Protein AF-A0A7X6D2L4-F1 (afdb_monomer_lite)

Radius of gyration: 22.49 Å; chains: 1; bounding box: 65×28×64 Å

Foldseek 3Di:
DDDDDDDDDDDDDDPDDPDDDCVRVVHDPVVVDDPDDPPDPVCVVPVVCVVVVVVQVVVVQVPDDVSDDPDDDPVRVVVVSVVSVVVVVVVVVVVVVVVPPPPPDDD

pLDDT: mean 77.94, std 18.84, range [33.44, 96.06]

Structure (mmCIF, N/CA/C/O backbone):
data_AF-A0A7X6D2L4-F1
#
_entry.id   AF-A0A7X6D2L4-F1
#
loop_
_atom_site.group_PDB
_atom_site.id
_atom_site.type_symbol
_atom_site.label_atom_id
_atom_site.label_alt_id
_atom_site.label_comp_id
_atom_site.label_asym_id
_atom_site.label_entity_id
_atom_site.label_seq_id
_atom_site.pdbx_PDB_ins_code
_atom_site.Cartn_x
_atom_site.Cartn_y
_atom_site.Cartn_z
_atom_site.occupancy
_atom_site.B_iso_or_equiv
_atom_site.auth_seq_id
_atom_site.auth_comp_id
_atom_site.auth_asym_id
_atom_site.auth_atom_id
_atom_site.pdbx_PDB_model_num
ATOM 1 N N . MET A 1 1 ? 37.804 3.549 -27.374 1.00 38.53 1 MET A N 1
ATOM 2 C CA . MET A 1 1 ? 37.262 2.206 -27.077 1.00 38.53 1 MET A CA 1
ATOM 3 C C . MET A 1 1 ? 35.823 2.391 -26.641 1.00 38.53 1 MET A C 1
ATOM 5 O O . MET A 1 1 ? 35.599 2.847 -25.531 1.00 38.53 1 MET A O 1
ATOM 9 N N . SER A 1 2 ? 34.880 2.151 -27.550 1.00 33.44 2 SER A N 1
ATOM 10 C CA . SER A 1 2 ? 33.441 2.235 -27.282 1.00 33.44 2 SER A CA 1
ATOM 11 C C . SER A 1 2 ? 32.957 0.864 -26.824 1.00 33.44 2 SER A C 1
ATOM 13 O O . SER A 1 2 ? 33.184 -0.125 -27.515 1.00 33.44 2 SE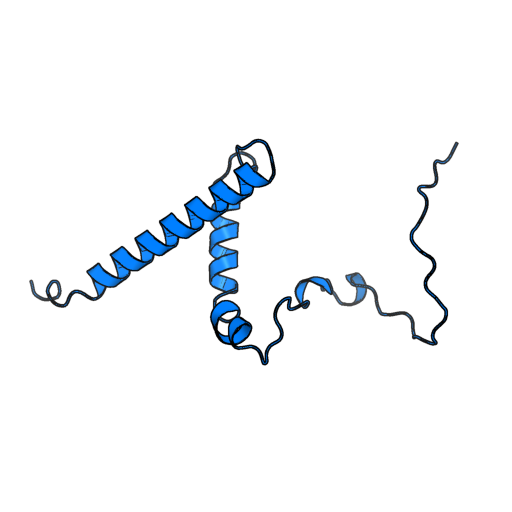R A O 1
ATOM 15 N N . THR A 1 3 ? 32.351 0.792 -25.644 1.00 43.88 3 THR A N 1
ATOM 16 C CA . THR A 1 3 ? 31.751 -0.432 -25.106 1.00 43.88 3 THR A CA 1
ATOM 17 C C . THR A 1 3 ? 30.289 -0.485 -25.534 1.00 43.88 3 THR A C 1
ATOM 19 O O . THR A 1 3 ? 29.444 0.180 -24.936 1.00 43.88 3 THR A O 1
ATOM 22 N N . GLU A 1 4 ? 29.994 -1.241 -26.589 1.00 36.09 4 GLU A N 1
ATOM 23 C CA . GLU A 1 4 ? 28.620 -1.584 -26.956 1.00 36.09 4 GLU A CA 1
ATOM 24 C C . GLU A 1 4 ? 28.075 -2.632 -25.975 1.00 36.09 4 GLU A C 1
ATOM 26 O O . GLU A 1 4 ? 28.629 -3.722 -25.826 1.00 36.09 4 GLU A O 1
ATOM 31 N N . SER A 1 5 ? 26.984 -2.290 -25.291 1.00 38.53 5 SER A N 1
ATOM 32 C CA . SER A 1 5 ? 26.170 -3.243 -24.532 1.00 38.53 5 SER A CA 1
ATOM 33 C C . SER A 1 5 ? 25.396 -4.142 -25.510 1.00 38.53 5 SER A C 1
ATOM 35 O O . SER A 1 5 ? 24.805 -3.617 -26.457 1.00 38.53 5 SER A O 1
ATOM 37 N N . PRO A 1 6 ? 25.340 -5.474 -25.315 1.00 43.03 6 PRO A N 1
ATOM 38 C CA . PRO A 1 6 ? 24.705 -6.362 -26.279 1.00 43.03 6 PRO A CA 1
ATOM 39 C C . PRO A 1 6 ? 23.179 -6.240 -26.188 1.00 43.03 6 PRO A C 1
ATOM 41 O O . PRO A 1 6 ? 22.555 -6.590 -25.185 1.00 43.03 6 PRO A O 1
ATOM 44 N N . SER A 1 7 ? 22.591 -5.715 -27.261 1.00 41.47 7 SER A N 1
ATOM 45 C CA . SER A 1 7 ? 21.152 -5.548 -27.440 1.00 41.47 7 SER A CA 1
ATOM 46 C C . SER A 1 7 ? 20.443 -6.890 -27.665 1.00 41.47 7 SER A C 1
ATOM 48 O O . SER A 1 7 ? 20.797 -7.669 -28.548 1.00 41.47 7 SER A O 1
ATOM 50 N N . GLY A 1 8 ? 19.445 -7.115 -26.807 1.00 40.72 8 GLY A N 1
ATOM 51 C 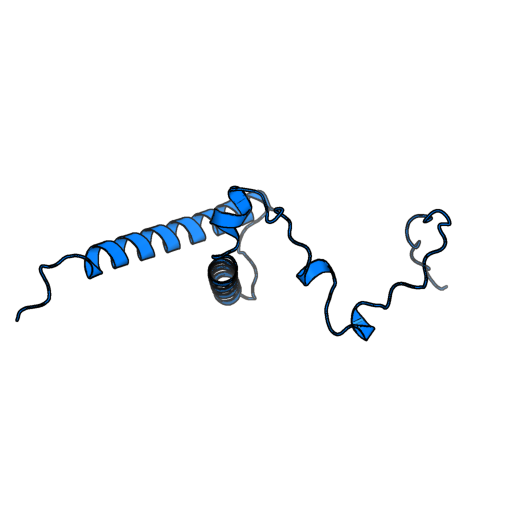CA . GLY A 1 8 ? 18.208 -7.891 -26.942 1.00 40.72 8 GLY A CA 1
ATOM 52 C C . GLY A 1 8 ? 17.970 -8.834 -28.132 1.00 40.72 8 GLY A C 1
ATOM 53 O O . GLY A 1 8 ? 18.028 -8.455 -29.294 1.00 40.72 8 GLY A O 1
ATOM 54 N N . ARG A 1 9 ? 17.548 -10.056 -27.764 1.00 41.22 9 ARG A N 1
ATOM 55 C CA . ARG A 1 9 ? 16.724 -11.051 -28.490 1.00 41.22 9 ARG A CA 1
ATOM 56 C C . ARG A 1 9 ? 16.280 -10.696 -29.922 1.00 41.22 9 ARG A C 1
ATOM 58 O O . ARG A 1 9 ? 15.471 -9.797 -30.131 1.00 41.22 9 ARG A O 1
ATOM 65 N N . GLN A 1 10 ? 16.662 -11.560 -30.867 1.00 46.50 10 GLN A N 1
ATOM 66 C CA . GLN A 1 10 ? 16.076 -11.649 -32.210 1.00 46.50 10 GLN A CA 1
ATOM 67 C C . GLN A 1 10 ? 14.555 -11.861 -32.143 1.00 46.50 10 GLN A C 1
ATOM 69 O O . GLN A 1 10 ? 14.084 -12.884 -31.643 1.00 46.50 10 GLN A O 1
ATOM 74 N N . ALA A 1 11 ? 13.794 -10.915 -32.693 1.00 43.72 11 ALA A N 1
ATOM 75 C CA . ALA A 1 11 ? 12.375 -11.076 -32.979 1.00 43.72 11 ALA A CA 1
ATOM 76 C C . ALA A 1 11 ? 12.199 -11.613 -34.409 1.00 43.72 11 ALA A C 1
ATOM 78 O O . ALA A 1 11 ? 12.722 -11.048 -35.372 1.00 43.72 11 ALA A O 1
ATOM 79 N N . GLY A 1 12 ? 11.477 -12.727 -34.541 1.00 40.16 12 GLY A N 1
ATOM 80 C CA . GLY A 1 12 ? 11.119 -13.319 -35.826 1.00 40.16 12 GLY A CA 1
ATOM 81 C C . GLY A 1 12 ? 10.273 -12.371 -36.680 1.00 40.16 12 GLY A C 1
ATOM 82 O O . GLY A 1 12 ? 9.419 -11.644 -36.175 1.00 40.16 12 GLY A O 1
ATOM 83 N N . LYS A 1 13 ? 10.516 -12.391 -37.995 1.00 46.31 13 LYS A N 1
ATOM 84 C CA . LYS A 1 13 ? 9.757 -11.638 -38.999 1.00 46.31 13 LYS A CA 1
ATOM 85 C C . LYS A 1 13 ? 8.286 -12.069 -39.002 1.00 46.31 13 LYS A C 1
ATOM 87 O O . LYS A 1 13 ? 7.955 -13.129 -39.523 1.00 46.31 13 LYS A O 1
ATOM 92 N N . ALA A 1 14 ? 7.411 -11.194 -38.526 1.00 50.06 14 ALA A N 1
ATOM 93 C CA . ALA A 1 14 ? 6.022 -11.117 -38.959 1.00 50.06 14 ALA A CA 1
ATOM 94 C C . ALA A 1 14 ? 5.745 -9.661 -39.352 1.00 50.06 14 ALA A C 1
ATOM 96 O O . ALA A 1 14 ? 6.256 -8.737 -38.725 1.00 50.06 14 ALA A O 1
ATOM 97 N N . SER A 1 15 ? 5.001 -9.467 -40.435 1.00 51.50 15 SER A N 1
ATOM 98 C CA . SER A 1 15 ? 4.700 -8.198 -41.107 1.00 51.50 15 SER A CA 1
ATOM 99 C C . SER A 1 15 ? 3.905 -7.202 -40.243 1.00 51.50 15 SER A C 1
ATOM 101 O O . SER A 1 15 ? 2.742 -6.915 -40.526 1.00 51.50 15 SER A O 1
ATOM 103 N N . ALA A 1 16 ? 4.506 -6.674 -39.183 1.00 55.59 16 ALA A N 1
ATOM 104 C CA . ALA A 1 16 ? 3.913 -5.648 -38.340 1.00 55.59 16 ALA A CA 1
ATOM 105 C C . ALA A 1 16 ? 4.460 -4.276 -38.744 1.00 55.59 16 ALA A C 1
ATOM 107 O O . ALA A 1 16 ? 5.672 -4.086 -38.856 1.00 55.59 16 ALA A O 1
ATOM 108 N N . ARG A 1 17 ? 3.560 -3.309 -38.962 1.00 56.62 17 ARG A N 1
ATOM 109 C CA . ARG A 1 17 ? 3.937 -1.888 -39.004 1.00 56.62 17 ARG A CA 1
ATOM 110 C C . ARG A 1 17 ? 4.723 -1.567 -37.720 1.00 56.62 17 ARG A C 1
ATOM 112 O O . ARG A 1 17 ? 4.397 -2.165 -36.691 1.00 56.62 17 ARG A O 1
ATOM 119 N N . PRO A 1 18 ? 5.717 -0.662 -37.750 1.00 57.97 18 PRO A N 1
ATOM 120 C CA . PRO A 1 18 ? 6.389 -0.222 -36.533 1.00 57.97 18 PRO A CA 1
ATOM 121 C C . PRO A 1 18 ? 5.337 0.175 -35.498 1.00 57.97 18 PRO A C 1
ATOM 123 O O . PRO A 1 18 ? 4.457 0.986 -35.788 1.00 57.97 18 PRO A O 1
ATOM 126 N N . VAL A 1 19 ? 5.359 -0.476 -34.337 1.00 68.44 19 VAL A N 1
ATOM 127 C CA . VAL A 1 19 ? 4.432 -0.139 -33.260 1.00 68.44 19 VAL A CA 1
ATOM 128 C C . VAL A 1 19 ? 4.936 1.169 -32.664 1.00 68.44 19 VAL A C 1
ATOM 130 O O . VAL A 1 19 ? 6.033 1.192 -32.110 1.00 68.44 19 VAL A O 1
ATOM 133 N N . GLU A 1 20 ? 4.143 2.229 -32.811 1.00 77.44 20 GLU A N 1
ATOM 134 C CA . GLU A 1 20 ? 4.405 3.581 -32.301 1.00 77.44 20 GLU A CA 1
ATOM 135 C C . GLU A 1 20 ? 4.948 3.538 -30.870 1.00 77.44 20 GLU A C 1
ATOM 137 O O . GLU A 1 20 ? 4.391 2.829 -30.024 1.00 77.44 20 GLU A O 1
ATOM 142 N N . SER A 1 21 ? 6.067 4.217 -30.627 1.00 77.06 21 SER A N 1
ATOM 143 C CA . SER A 1 21 ? 6.793 4.193 -29.355 1.00 77.06 21 SER A CA 1
ATOM 144 C C . SER A 1 21 ? 5.944 4.730 -28.194 1.00 77.06 21 SER A C 1
ATOM 146 O O . SER A 1 21 ? 4.958 5.439 -28.388 1.00 77.06 21 SER A O 1
ATOM 148 N N . ASP A 1 22 ? 6.307 4.378 -26.958 1.00 74.75 22 ASP A N 1
ATOM 149 C CA . ASP A 1 22 ? 5.587 4.863 -25.768 1.00 74.75 22 ASP A CA 1
ATOM 150 C C . ASP A 1 22 ? 5.693 6.397 -25.623 1.00 74.75 22 ASP A C 1
ATOM 152 O O . ASP A 1 22 ? 4.757 7.036 -25.146 1.00 74.75 22 ASP A O 1
ATOM 156 N N . GLU A 1 23 ? 6.797 6.986 -26.099 1.00 75.06 23 GLU A N 1
ATOM 157 C CA . GLU A 1 23 ? 7.020 8.439 -26.148 1.00 75.06 23 GLU A CA 1
ATOM 158 C C . GLU A 1 23 ? 6.072 9.130 -27.136 1.00 75.06 23 GLU A C 1
ATOM 160 O O . GLU A 1 23 ? 5.468 10.144 -26.797 1.00 75.06 23 GLU A O 1
ATOM 165 N N . GLU A 1 24 ? 5.878 8.556 -28.326 1.00 79.31 24 GLU A N 1
ATOM 166 C CA . GLU A 1 24 ? 4.949 9.079 -29.341 1.00 79.31 24 GLU A CA 1
ATOM 167 C C . GLU A 1 24 ? 3.482 8.993 -28.889 1.00 79.31 24 GLU A C 1
ATOM 169 O O . GLU A 1 24 ? 2.681 9.874 -29.197 1.00 79.31 24 GLU A O 1
ATOM 174 N N . ARG A 1 25 ? 3.130 7.973 -28.096 1.00 73.06 25 ARG A N 1
ATOM 175 C CA . ARG A 1 25 ? 1.768 7.785 -27.564 1.00 73.06 25 ARG A CA 1
ATOM 176 C C . ARG A 1 25 ? 1.459 8.678 -26.363 1.00 73.06 25 ARG A C 1
ATOM 178 O O . ARG A 1 25 ? 0.288 8.831 -26.019 1.00 73.06 25 ARG A O 1
ATOM 185 N N . GLY A 1 26 ? 2.481 9.235 -25.711 1.00 78.06 26 GLY A N 1
ATOM 186 C CA . GLY A 1 26 ? 2.335 10.020 -24.483 1.00 78.06 26 GLY A CA 1
ATOM 187 C C . GLY A 1 26 ? 1.918 9.200 -23.255 1.00 78.06 26 GLY A C 1
ATOM 188 O O . GLY A 1 26 ? 1.493 9.784 -22.262 1.00 78.06 26 GLY A O 1
ATOM 189 N N . PHE A 1 27 ? 2.011 7.866 -23.318 1.00 71.94 27 PHE A N 1
ATOM 190 C CA . PHE A 1 27 ? 1.767 6.964 -22.189 1.00 71.94 27 PHE A CA 1
ATOM 191 C C . PHE A 1 27 ? 2.500 5.630 -22.367 1.00 71.94 27 PHE A C 1
ATOM 193 O O . PHE A 1 27 ? 2.588 5.084 -23.476 1.00 71.94 27 PHE A O 1
ATOM 200 N N . HIS A 1 28 ? 2.976 5.046 -21.266 1.00 74.25 28 HIS A N 1
ATOM 201 C CA . HIS A 1 28 ? 3.648 3.754 -21.302 1.00 74.25 28 HIS A CA 1
ATOM 202 C C . HIS A 1 28 ? 2.635 2.609 -21.446 1.00 74.25 28 HIS A C 1
ATOM 204 O O . HIS A 1 28 ? 1.616 2.540 -20.751 1.00 74.25 28 HIS A O 1
ATOM 210 N N . ARG A 1 29 ? 2.915 1.642 -22.334 1.00 72.19 29 ARG A N 1
ATOM 211 C CA . ARG A 1 29 ? 2.037 0.466 -22.554 1.00 72.19 29 ARG A CA 1
ATOM 212 C C . ARG A 1 29 ? 1.784 -0.330 -21.2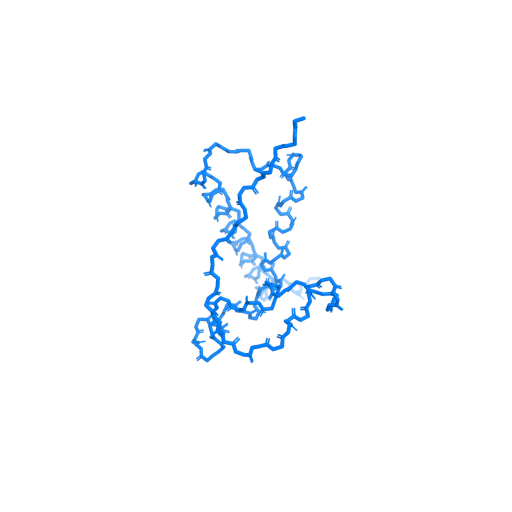75 1.00 72.19 29 ARG A C 1
ATOM 214 O O . ARG A 1 29 ? 0.698 -0.879 -21.104 1.00 72.19 29 ARG A O 1
ATOM 221 N N . ALA A 1 30 ? 2.774 -0.372 -20.386 1.00 75.75 30 ALA A N 1
ATOM 222 C CA . ALA A 1 30 ? 2.687 -1.060 -19.103 1.00 75.75 30 ALA A CA 1
ATOM 223 C C . ALA A 1 30 ? 1.605 -0.474 -18.178 1.00 75.75 30 ALA A C 1
ATOM 225 O O . ALA A 1 30 ? 1.028 -1.215 -17.391 1.00 75.75 30 ALA A O 1
ATOM 226 N N . GLU A 1 31 ? 1.271 0.813 -18.311 1.00 68.25 31 GLU A N 1
ATOM 227 C CA . GLU A 1 31 ? 0.234 1.479 -17.503 1.00 68.25 31 GLU A CA 1
ATOM 228 C C . GLU A 1 31 ? -1.171 0.929 -17.783 1.00 68.25 31 GLU A C 1
ATOM 230 O O . GLU A 1 31 ? -2.047 0.955 -16.919 1.00 68.25 31 GLU A O 1
ATOM 235 N N . HIS A 1 32 ? -1.364 0.393 -18.990 1.00 74.88 32 HIS A N 1
ATOM 236 C CA . HIS A 1 32 ? -2.623 -0.173 -19.470 1.00 74.88 32 HIS A CA 1
ATOM 237 C C . HIS A 1 32 ? -2.637 -1.704 -19.406 1.00 74.88 32 HIS A C 1
ATOM 239 O O . HIS A 1 32 ? -3.633 -2.334 -19.769 1.00 74.88 32 HIS A O 1
ATOM 245 N N . LEU A 1 33 ? -1.540 -2.322 -18.958 1.00 80.44 33 LEU A N 1
ATOM 246 C CA . LEU A 1 33 ? -1.463 -3.765 -18.825 1.00 80.44 33 LEU A CA 1
ATOM 247 C C . LEU A 1 33 ? -2.241 -4.198 -17.582 1.00 80.44 33 LEU A C 1
ATOM 249 O O . LEU A 1 33 ? -1.778 -4.064 -16.448 1.00 80.44 33 LEU A O 1
ATOM 253 N N . GLN A 1 34 ? -3.430 -4.755 -17.797 1.00 82.81 34 GLN A N 1
ATOM 254 C CA . GLN A 1 34 ? -4.163 -5.402 -16.721 1.00 82.81 34 GLN A CA 1
ATOM 255 C C . GLN A 1 34 ? -3.581 -6.794 -16.449 1.00 82.81 34 GLN A C 1
ATOM 257 O O . GLN A 1 34 ? -3.531 -7.643 -17.337 1.00 82.81 34 GLN A O 1
ATOM 262 N N . GLN A 1 35 ? -3.152 -7.043 -15.210 1.00 86.06 35 GLN A N 1
ATOM 263 C CA . GLN A 1 35 ? -2.621 -8.346 -14.793 1.00 86.06 35 GLN A CA 1
ATOM 264 C C . GLN A 1 35 ? -3.728 -9.393 -14.621 1.00 86.06 35 GLN A C 1
ATOM 266 O O . GLN A 1 35 ? -3.480 -10.588 -14.769 1.00 86.06 35 GLN A O 1
ATOM 271 N N . ILE A 1 36 ? -4.946 -8.949 -14.296 1.00 89.88 36 ILE A N 1
ATOM 272 C CA . ILE A 1 36 ? -6.092 -9.818 -14.025 1.00 89.88 36 ILE A CA 1
ATOM 273 C C . ILE A 1 36 ? -7.169 -9.532 -15.078 1.00 89.88 36 ILE A C 1
ATOM 275 O O . ILE A 1 36 ? -7.660 -8.401 -15.121 1.00 89.88 36 ILE A O 1
ATOM 279 N N . PRO A 1 37 ? -7.566 -10.518 -15.905 1.00 91.12 37 PRO A N 1
ATOM 280 C CA . PRO A 1 37 ? -8.553 -10.299 -16.959 1.00 91.12 37 PRO A CA 1
ATOM 281 C C . PRO A 1 37 ? -9.928 -9.877 -16.421 1.00 91.12 37 PRO A C 1
ATOM 283 O O . PRO A 1 37 ? -10.412 -10.454 -15.443 1.00 91.12 37 PRO A O 1
ATOM 286 N N . GLU A 1 38 ? -10.585 -8.940 -17.111 1.00 91.62 38 GLU A N 1
ATOM 287 C CA . GLU A 1 38 ? -11.846 -8.294 -16.694 1.00 91.62 38 GLU A CA 1
ATOM 288 C C . GLU A 1 38 ? -12.994 -9.265 -16.399 1.00 91.62 38 GLU A C 1
ATOM 290 O O . GLU A 1 38 ? -13.766 -9.076 -15.458 1.00 91.62 38 GLU A O 1
ATOM 295 N N . PHE A 1 39 ? -13.087 -10.351 -17.168 1.00 93.19 39 PHE A N 1
ATOM 296 C CA . PHE A 1 39 ? -14.149 -11.347 -17.016 1.00 93.19 39 PHE A CA 1
ATOM 297 C C . PHE A 1 39 ? -14.011 -12.199 -15.745 1.00 93.19 39 PHE A C 1
ATOM 299 O O . PHE A 1 39 ? -14.923 -12.953 -15.401 1.00 93.19 39 PHE A O 1
ATOM 306 N N . THR A 1 40 ? -12.876 -12.127 -15.045 1.00 96.00 40 THR A N 1
ATOM 307 C CA . THR A 1 40 ? -12.644 -12.937 -13.849 1.00 96.00 40 THR A CA 1
ATOM 308 C C . THR A 1 40 ? -13.300 -12.319 -12.619 1.00 96.00 40 THR A C 1
ATOM 310 O O . THR A 1 40 ? -13.339 -11.101 -12.434 1.00 96.00 40 THR A O 1
ATOM 313 N N . ARG A 1 41 ? -13.753 -13.179 -11.700 1.00 96.06 41 ARG A N 1
ATOM 314 C CA . ARG A 1 41 ? -14.260 -12.729 -10.399 1.00 96.06 41 ARG A CA 1
ATOM 315 C C . ARG A 1 41 ? -13.208 -11.936 -9.623 1.00 96.06 41 ARG A C 1
ATOM 317 O O . ARG A 1 41 ? -13.545 -10.958 -8.966 1.00 96.06 41 ARG A O 1
ATOM 324 N N . THR A 1 42 ? -11.943 -12.338 -9.718 1.00 95.12 42 THR A N 1
ATOM 325 C CA . THR A 1 42 ? -10.828 -11.648 -9.065 1.00 95.12 42 THR A CA 1
ATOM 326 C C . THR A 1 42 ? -10.709 -10.205 -9.546 1.00 95.12 42 THR A C 1
ATOM 328 O O . THR A 1 42 ? -10.559 -9.312 -8.719 1.00 95.12 42 THR A O 1
ATOM 331 N N . HIS A 1 43 ? -10.854 -9.951 -10.851 1.00 94.00 43 HIS A N 1
ATOM 332 C CA . HIS A 1 43 ? -10.841 -8.588 -11.377 1.00 94.00 43 HIS A CA 1
ATOM 333 C C . HIS A 1 43 ? -11.968 -7.750 -10.767 1.00 94.00 43 HIS A C 1
ATOM 335 O O . HIS A 1 43 ? -11.703 -6.697 -10.196 1.00 94.00 43 HIS A O 1
ATOM 341 N N . GLN A 1 44 ? -13.204 -8.254 -10.800 1.00 93.81 44 GLN A N 1
ATOM 342 C CA . GLN A 1 44 ? -14.378 -7.556 -10.255 1.00 93.81 44 GLN A CA 1
ATOM 343 C C . GLN A 1 44 ? -14.235 -7.200 -8.769 1.00 93.81 44 GLN A C 1
ATOM 345 O O . GLN A 1 44 ? -14.818 -6.220 -8.317 1.00 93.81 44 GLN A O 1
ATOM 350 N N . LEU A 1 45 ? -13.490 -8.004 -8.006 1.00 93.44 45 LEU A N 1
ATOM 351 C CA . LEU A 1 45 ? -13.277 -7.782 -6.578 1.00 93.44 45 LEU A CA 1
ATOM 352 C C . LEU A 1 45 ? -12.097 -6.855 -6.271 1.00 93.44 45 LEU A C 1
ATOM 354 O O . LEU A 1 45 ? -12.124 -6.198 -5.238 1.00 93.44 45 LEU A O 1
ATOM 358 N N . VAL A 1 46 ? -11.063 -6.819 -7.115 1.00 90.69 46 VAL A N 1
ATOM 359 C CA . VAL A 1 46 ? -9.798 -6.126 -6.811 1.00 90.69 46 VAL A CA 1
ATOM 360 C C . VAL A 1 46 ? -9.658 -4.815 -7.582 1.00 90.69 46 VAL A C 1
ATOM 362 O O . VAL A 1 46 ? -9.338 -3.786 -6.990 1.00 90.69 46 VAL A O 1
ATOM 365 N N . TYR A 1 47 ? -9.911 -4.822 -8.894 1.00 89.75 47 TYR A N 1
ATOM 366 C CA . 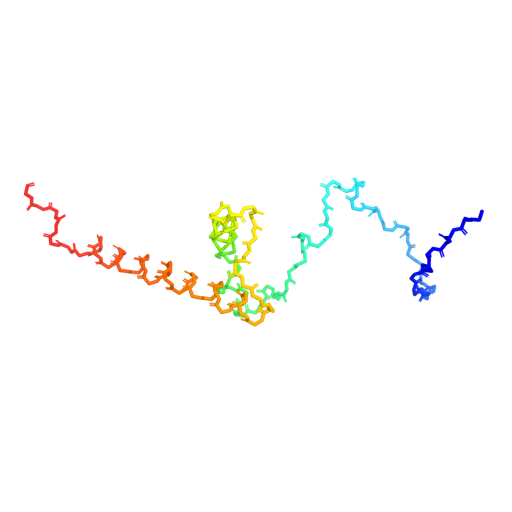TYR A 1 47 ? -9.631 -3.674 -9.763 1.00 89.75 47 TYR A CA 1
ATOM 367 C C . TYR A 1 47 ? -10.421 -2.397 -9.428 1.00 89.75 47 TYR A C 1
ATOM 369 O O . TYR A 1 47 ? -9.813 -1.327 -9.510 1.00 89.75 47 TYR A O 1
ATOM 377 N N . PRO A 1 48 ? -11.695 -2.445 -8.980 1.00 91.75 48 PRO A N 1
ATOM 378 C CA . PRO A 1 48 ? -12.409 -1.238 -8.550 1.00 91.75 48 PRO A CA 1
ATOM 379 C C . PRO A 1 48 ? -11.725 -0.481 -7.403 1.00 91.75 48 PRO A C 1
ATOM 381 O O . PRO A 1 48 ? -11.897 0.728 -7.277 1.00 91.75 48 PRO A O 1
ATOM 384 N N . TYR A 1 49 ? -10.924 -1.175 -6.591 1.00 89.31 49 TYR A N 1
ATOM 385 C CA . TYR A 1 49 ? -10.212 -0.607 -5.444 1.00 89.31 49 TYR A CA 1
ATOM 386 C C . TYR A 1 49 ? -8.731 -0.322 -5.740 1.00 89.31 49 TYR A C 1
ATOM 388 O O . TYR A 1 49 ? -7.982 0.047 -4.836 1.00 89.31 49 TYR A O 1
ATOM 396 N N . ARG A 1 50 ? -8.284 -0.456 -7.000 1.00 87.44 50 ARG A N 1
ATOM 397 C CA . ARG A 1 50 ? -6.883 -0.227 -7.395 1.00 87.44 50 ARG A CA 1
ATOM 398 C C . ARG A 1 50 ? -6.403 1.173 -7.018 1.00 87.44 50 ARG A C 1
ATOM 400 O O . ARG A 1 50 ? -5.327 1.300 -6.449 1.00 87.44 50 ARG A O 1
ATOM 407 N N . SER A 1 51 ? -7.199 2.201 -7.310 1.00 88.25 51 SER A N 1
ATOM 408 C CA . SER A 1 51 ? -6.821 3.591 -7.023 1.00 88.25 51 SER A CA 1
ATOM 409 C C . SER A 1 51 ? -6.599 3.836 -5.527 1.00 88.25 51 SER A C 1
ATOM 411 O O . SER A 1 51 ? -5.712 4.605 -5.161 1.00 88.25 51 SER A O 1
ATOM 413 N N . ASP A 1 52 ? -7.385 3.186 -4.667 1.00 88.06 52 ASP A N 1
ATOM 414 C CA . ASP A 1 52 ? -7.232 3.288 -3.214 1.00 88.06 52 ASP A CA 1
ATOM 415 C C . ASP A 1 52 ? -5.948 2.585 -2.753 1.00 88.06 52 ASP A C 1
ATOM 417 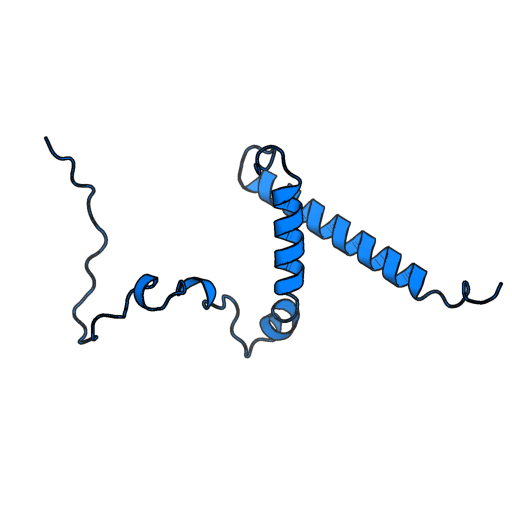O O . ASP A 1 52 ? -5.129 3.165 -2.039 1.00 88.06 52 ASP A O 1
ATOM 421 N N . ALA A 1 53 ? -5.694 1.379 -3.273 1.00 87.12 53 ALA A N 1
ATOM 422 C CA . ALA A 1 53 ? -4.451 0.658 -3.021 1.00 87.12 53 ALA A CA 1
ATOM 423 C C . ALA A 1 53 ? -3.210 1.444 -3.493 1.00 87.12 53 ALA A C 1
ATOM 425 O O . ALA A 1 53 ? -2.202 1.482 -2.789 1.00 87.12 53 ALA A O 1
ATOM 426 N N . GLU A 1 54 ? -3.255 2.093 -4.658 1.00 88.94 54 GLU A N 1
ATOM 427 C CA . GLU A 1 54 ? -2.159 2.927 -5.177 1.00 88.94 54 GLU A CA 1
ATOM 428 C C . GLU A 1 54 ? -1.905 4.166 -4.318 1.00 88.94 54 GLU A C 1
ATOM 430 O O . GLU A 1 54 ? -0.751 4.511 -4.050 1.00 88.94 54 GLU A O 1
ATOM 435 N N . SER A 1 55 ? -2.972 4.798 -3.829 1.00 89.62 55 SER A N 1
ATOM 436 C CA . SER A 1 55 ? -2.873 5.895 -2.867 1.00 89.62 55 SER A CA 1
ATOM 437 C C . SER A 1 55 ? -2.222 5.434 -1.559 1.00 89.62 55 SER A C 1
ATOM 439 O O . SER A 1 55 ? -1.297 6.085 -1.069 1.00 89.62 55 SER A O 1
ATOM 441 N N . GLY A 1 56 ? -2.629 4.278 -1.023 1.00 89.56 56 GLY A N 1
ATOM 442 C CA . GLY A 1 56 ? -2.040 3.691 0.183 1.00 89.56 56 GLY A CA 1
ATOM 443 C C . GLY A 1 56 ? -0.545 3.393 0.034 1.00 89.56 56 GLY A C 1
ATOM 444 O O . GLY A 1 56 ? 0.251 3.768 0.895 1.00 89.56 56 GLY A O 1
ATOM 445 N N . HIS A 1 57 ? -0.136 2.794 -1.088 1.00 88.56 57 HIS A N 1
ATOM 446 C CA . HIS A 1 57 ? 1.282 2.537 -1.362 1.00 88.56 57 HIS A CA 1
ATOM 447 C C . HIS A 1 57 ? 2.084 3.827 -1.573 1.00 88.56 57 HIS A C 1
ATOM 449 O O . HIS A 1 57 ? 3.219 3.913 -1.110 1.00 88.56 57 HIS A O 1
ATOM 455 N N . SER A 1 58 ? 1.498 4.846 -2.207 1.00 90.69 58 SER A N 1
ATOM 456 C CA . SER A 1 58 ? 2.145 6.154 -2.381 1.00 90.69 58 SER A CA 1
ATOM 457 C C . SER A 1 58 ? 2.382 6.852 -1.039 1.00 90.69 58 SER A C 1
ATOM 459 O O . SER A 1 58 ? 3.437 7.446 -0.826 1.00 90.69 58 SER A O 1
ATOM 461 N N . GLN A 1 59 ? 1.427 6.757 -0.108 1.00 90.69 59 GLN A N 1
ATOM 462 C CA . GLN A 1 59 ? 1.585 7.272 1.256 1.00 90.69 59 GLN A CA 1
ATOM 463 C C . GLN A 1 59 ? 2.675 6.522 2.022 1.00 90.69 59 GLN A C 1
ATOM 465 O O . GLN A 1 59 ? 3.496 7.158 2.683 1.00 90.69 59 GLN A O 1
ATOM 470 N N . LEU A 1 60 ? 2.718 5.189 1.906 1.00 91.31 60 LEU A N 1
ATOM 471 C CA . LEU A 1 60 ? 3.790 4.389 2.494 1.00 91.31 60 LEU A CA 1
ATOM 472 C C . LEU A 1 60 ? 5.153 4.836 1.953 1.00 91.31 60 LEU A C 1
ATOM 474 O O . LEU A 1 60 ? 6.027 5.164 2.749 1.00 91.31 60 LEU A O 1
ATOM 478 N N . ASP A 1 61 ? 5.323 4.926 0.634 1.00 91.38 61 ASP A N 1
ATOM 479 C CA . ASP A 1 61 ? 6.580 5.353 0.006 1.00 91.38 61 ASP A CA 1
ATOM 480 C C . ASP A 1 61 ? 7.021 6.752 0.470 1.00 91.38 61 ASP A C 1
ATOM 482 O O . ASP A 1 61 ? 8.170 6.960 0.864 1.00 91.38 61 ASP A O 1
ATOM 486 N N . ALA A 1 62 ? 6.079 7.700 0.519 1.00 91.62 62 ALA A N 1
ATOM 487 C CA . ALA A 1 62 ? 6.327 9.061 0.987 1.00 91.62 62 ALA A CA 1
ATOM 488 C C . ALA A 1 62 ? 6.692 9.142 2.480 1.00 91.62 62 ALA A C 1
ATOM 490 O O . ALA A 1 62 ? 7.401 10.064 2.883 1.00 91.62 62 ALA A O 1
ATOM 491 N N . SER A 1 63 ? 6.221 8.197 3.299 1.00 89.00 63 SER A N 1
ATOM 492 C CA . SER A 1 63 ? 6.506 8.153 4.740 1.00 89.00 63 SER A CA 1
ATOM 493 C C . SER A 1 63 ? 7.913 7.644 5.074 1.00 89.00 63 SER A C 1
ATOM 495 O O . SER A 1 63 ? 8.402 7.845 6.187 1.00 89.00 63 SER A O 1
ATOM 497 N N . LEU A 1 64 ? 8.578 6.981 4.125 1.00 89.44 64 LEU A N 1
ATOM 498 C CA . LEU A 1 64 ? 9.872 6.350 4.346 1.00 89.44 64 LEU A CA 1
ATOM 499 C C . LEU A 1 64 ? 11.016 7.348 4.176 1.00 89.44 64 LEU A C 1
ATOM 501 O O . LEU A 1 64 ? 11.047 8.159 3.247 1.00 89.44 64 LEU A O 1
ATOM 505 N N . TRP A 1 65 ? 12.027 7.233 5.039 1.00 84.12 65 TRP A N 1
ATOM 506 C CA . TRP A 1 65 ? 13.245 8.029 4.927 1.00 84.12 65 TRP A CA 1
ATOM 507 C C . TRP A 1 65 ? 13.911 7.797 3.564 1.00 84.12 65 TRP A C 1
ATOM 509 O O . TRP A 1 65 ? 14.204 6.661 3.188 1.00 84.12 65 TRP A O 1
ATOM 519 N N . ASN A 1 66 ? 14.141 8.876 2.810 1.00 88.19 66 ASN A N 1
ATOM 520 C CA . ASN A 1 66 ? 14.654 8.832 1.435 1.00 88.19 66 ASN A CA 1
ATOM 521 C C . ASN A 1 66 ? 13.842 7.942 0.469 1.00 88.19 66 ASN A C 1
ATOM 523 O O . ASN A 1 66 ? 14.413 7.475 -0.518 1.00 88.19 66 ASN A O 1
ATOM 527 N N . ARG A 1 67 ? 12.547 7.689 0.738 1.00 86.19 67 ARG A N 1
ATOM 528 C CA . ARG A 1 67 ? 11.703 6.749 -0.033 1.00 86.19 67 ARG A CA 1
ATOM 529 C C . ARG A 1 67 ? 12.327 5.356 -0.146 1.00 86.19 67 ARG A C 1
ATOM 531 O O . ARG A 1 67 ? 12.335 4.718 -1.196 1.00 86.19 67 ARG A O 1
ATOM 538 N N . ARG A 1 68 ? 12.971 4.912 0.937 1.00 86.75 68 ARG A N 1
ATOM 539 C CA . ARG A 1 68 ? 13.624 3.605 1.017 1.00 86.75 68 ARG A CA 1
ATOM 540 C C . ARG A 1 68 ? 13.040 2.814 2.166 1.00 86.75 68 ARG A C 1
ATOM 542 O O . ARG A 1 68 ? 13.114 3.230 3.321 1.00 86.75 68 ARG A O 1
ATOM 549 N N . LEU A 1 69 ? 12.508 1.640 1.841 1.00 88.69 69 LEU A N 1
ATOM 550 C CA . LEU A 1 69 ? 12.064 0.692 2.852 1.00 88.69 69 LEU A CA 1
ATOM 551 C C . LEU A 1 69 ? 13.266 0.264 3.704 1.00 88.69 69 LEU A C 1
ATOM 553 O O . LEU A 1 69 ? 14.276 -0.205 3.173 1.00 88.69 69 LEU A O 1
ATOM 557 N N . ILE A 1 70 ? 13.163 0.434 5.023 1.00 84.69 70 ILE A N 1
ATOM 558 C CA . ILE A 1 70 ? 14.238 0.127 5.976 1.00 84.69 70 ILE A CA 1
ATOM 559 C C . ILE A 1 70 ? 14.216 -1.376 6.281 1.00 84.69 70 ILE A C 1
ATOM 561 O O . ILE A 1 70 ? 13.848 -1.813 7.368 1.00 84.69 70 ILE A O 1
ATOM 565 N N . SER A 1 71 ? 14.574 -2.187 5.289 1.00 88.62 71 SER A N 1
ATOM 566 C CA . SER A 1 71 ? 14.708 -3.635 5.441 1.00 88.62 71 SER A CA 1
ATOM 567 C C . SER A 1 71 ? 15.675 -4.228 4.429 1.00 88.62 71 SER A C 1
ATOM 569 O O . SER A 1 71 ? 15.784 -3.757 3.296 1.00 88.62 71 SER A O 1
ATOM 571 N N . TYR A 1 72 ? 16.335 -5.309 4.834 1.00 91.44 72 TYR A N 1
ATOM 572 C CA . TYR A 1 72 ? 17.283 -6.039 4.003 1.00 91.44 72 TYR A CA 1
ATOM 573 C C . TYR A 1 72 ? 16.602 -7.259 3.377 1.00 91.44 72 TYR A C 1
ATOM 575 O O . TYR A 1 72 ? 16.147 -8.144 4.096 1.00 91.44 72 TYR A O 1
ATOM 583 N N . GLY A 1 73 ? 16.557 -7.306 2.045 1.00 91.69 73 GLY A N 1
ATOM 584 C CA . GLY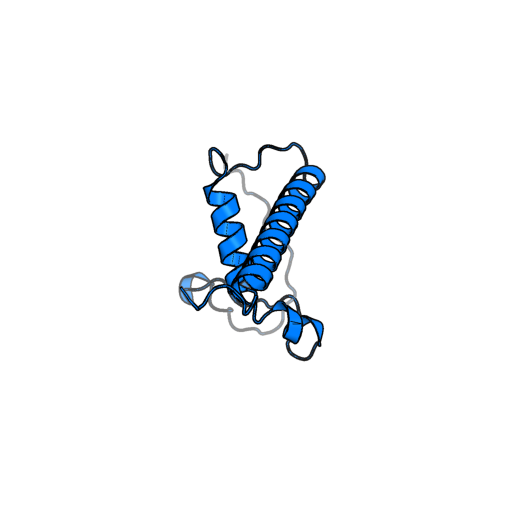 A 1 73 ? 15.972 -8.419 1.289 1.00 91.69 73 GLY A CA 1
ATOM 585 C C . GLY A 1 73 ? 14.517 -8.193 0.876 1.00 91.69 73 GLY A C 1
ATOM 586 O O . GLY A 1 73 ? 13.783 -7.417 1.491 1.00 91.69 73 GLY A O 1
ATOM 587 N N . VAL A 1 74 ? 14.116 -8.875 -0.198 1.00 91.94 74 VAL A N 1
ATOM 588 C CA . VAL A 1 74 ? 12.789 -8.730 -0.818 1.00 91.94 74 VAL A CA 1
ATOM 589 C C . VAL A 1 74 ? 11.699 -9.262 0.110 1.00 91.94 74 VAL A C 1
ATOM 591 O O . VAL A 1 74 ? 10.642 -8.656 0.236 1.00 91.94 74 VAL A O 1
ATOM 594 N N . GLU A 1 75 ? 11.971 -10.348 0.823 1.00 95.25 75 GLU A N 1
ATOM 595 C CA . GLU A 1 75 ? 11.038 -10.986 1.749 1.00 95.25 75 GLU A CA 1
ATOM 596 C C . GLU A 1 75 ? 10.711 -10.061 2.928 1.00 95.25 75 GLU A C 1
ATOM 598 O O . GLU A 1 75 ? 9.550 -9.890 3.298 1.00 95.25 75 GLU A O 1
ATOM 603 N N . ALA A 1 76 ? 11.729 -9.403 3.493 1.00 92.62 76 ALA A N 1
ATOM 604 C CA . ALA A 1 76 ? 11.538 -8.447 4.579 1.00 92.62 76 ALA A CA 1
ATOM 605 C C . ALA A 1 76 ? 10.755 -7.209 4.110 1.00 92.62 76 ALA A C 1
ATOM 607 O O . ALA A 1 76 ? 9.890 -6.715 4.835 1.00 92.62 76 ALA A O 1
ATOM 608 N N . GLN A 1 77 ? 11.008 -6.751 2.879 1.00 92.19 77 GLN A N 1
ATOM 609 C CA . GLN A 1 77 ? 10.246 -5.662 2.269 1.00 92.19 77 GLN A CA 1
ATOM 610 C C . GLN A 1 77 ? 8.772 -6.041 2.091 1.00 92.19 77 GLN A C 1
ATOM 612 O O . GLN A 1 77 ? 7.889 -5.286 2.492 1.00 92.19 77 GLN A O 1
ATOM 617 N N . GLN A 1 78 ? 8.502 -7.241 1.572 1.00 92.75 78 GLN A N 1
ATOM 618 C CA . GLN A 1 78 ? 7.145 -7.765 1.407 1.00 92.75 78 GLN A CA 1
ATOM 619 C C . GLN A 1 78 ? 6.399 -7.865 2.740 1.00 92.75 78 GLN A C 1
ATOM 621 O O . GLN A 1 78 ? 5.236 -7.472 2.815 1.00 92.75 78 GLN A O 1
ATOM 626 N N . LEU A 1 79 ? 7.056 -8.351 3.797 1.00 94.25 79 LEU A N 1
ATOM 627 C CA . LEU A 1 79 ? 6.452 -8.456 5.127 1.00 94.25 79 LEU A CA 1
ATOM 628 C C . LEU A 1 79 ? 6.086 -7.088 5.709 1.00 94.25 79 LEU A C 1
ATOM 630 O O . LEU A 1 79 ? 5.005 -6.941 6.278 1.00 94.25 79 LEU A O 1
ATOM 634 N N . LEU A 1 80 ? 6.948 -6.083 5.545 1.00 92.00 80 LEU A N 1
ATOM 635 C CA . LEU A 1 80 ? 6.659 -4.718 5.989 1.00 92.00 80 LEU A CA 1
ATOM 636 C C . LEU A 1 80 ? 5.484 -4.107 5.222 1.00 92.00 80 LEU A C 1
ATOM 638 O O . LEU A 1 80 ? 4.572 -3.559 5.842 1.00 92.00 80 LEU A O 1
ATOM 642 N N . THR A 1 81 ? 5.465 -4.241 3.894 1.00 91.81 81 THR A N 1
ATOM 643 C CA . THR A 1 81 ? 4.344 -3.772 3.069 1.00 91.81 81 THR A CA 1
ATOM 644 C C . THR A 1 81 ? 3.041 -4.477 3.451 1.00 91.81 81 THR A C 1
ATOM 646 O O . THR A 1 81 ? 2.017 -3.818 3.629 1.00 91.81 81 THR A O 1
ATOM 649 N N . LEU A 1 82 ? 3.071 -5.798 3.659 1.00 93.25 82 LEU A N 1
ATOM 650 C CA . LEU A 1 82 ? 1.905 -6.563 4.101 1.00 93.25 82 LEU A CA 1
ATOM 651 C C . LEU A 1 82 ? 1.413 -6.093 5.477 1.00 93.25 82 LEU A C 1
ATOM 653 O O . LEU A 1 82 ? 0.216 -5.885 5.663 1.00 93.25 82 LEU A O 1
ATOM 657 N N . GLY A 1 83 ? 2.328 -5.889 6.428 1.00 93.88 83 GLY A N 1
ATOM 658 C CA . GLY A 1 83 ? 2.010 -5.382 7.763 1.00 93.88 83 GLY A CA 1
ATOM 659 C C . GLY A 1 83 ? 1.350 -4.004 7.725 1.00 93.88 83 GLY A C 1
ATOM 660 O O . GLY A 1 83 ? 0.344 -3.790 8.402 1.00 93.88 83 GLY A O 1
ATOM 661 N N . PHE A 1 84 ? 1.857 -3.097 6.886 1.00 92.69 84 PHE A N 1
ATOM 662 C CA . PHE A 1 84 ? 1.257 -1.780 6.671 1.00 92.69 84 PHE A CA 1
ATOM 663 C C . PHE A 1 84 ? -0.185 -1.885 6.157 1.00 92.69 84 PHE A C 1
ATOM 665 O O . PHE A 1 84 ? -1.094 -1.313 6.760 1.00 92.69 84 PHE A O 1
ATOM 672 N N . VAL A 1 85 ? -0.415 -2.667 5.097 1.00 92.06 85 VAL A N 1
ATOM 673 C CA . VAL A 1 85 ? -1.754 -2.844 4.508 1.00 92.06 85 VAL A CA 1
ATOM 674 C C . VAL A 1 85 ? -2.724 -3.469 5.516 1.00 92.06 85 VAL A C 1
ATOM 676 O O . VAL A 1 85 ? -3.869 -3.031 5.636 1.00 92.06 85 VAL A O 1
ATOM 679 N N . LEU A 1 86 ? -2.278 -4.463 6.291 1.00 94.44 86 LEU A N 1
ATOM 680 C CA . LEU A 1 86 ? -3.095 -5.074 7.343 1.00 94.44 86 LEU A CA 1
ATOM 681 C C . LEU A 1 86 ? -3.469 -4.069 8.438 1.00 94.44 86 LEU A C 1
ATOM 683 O O . LEU A 1 86 ? -4.629 -4.036 8.860 1.00 94.44 86 LEU A O 1
ATOM 687 N N . ALA A 1 87 ? -2.522 -3.242 8.883 1.00 94.44 87 ALA A N 1
ATOM 688 C CA . ALA A 1 87 ? -2.767 -2.215 9.891 1.00 94.44 87 ALA A CA 1
ATOM 689 C C . ALA A 1 87 ? -3.747 -1.145 9.385 1.00 94.44 87 ALA A C 1
ATOM 691 O O . ALA A 1 87 ? -4.699 -0.800 10.092 1.00 94.44 87 ALA A O 1
ATOM 692 N N . GLN A 1 88 ? -3.566 -0.673 8.149 1.00 91.75 88 GLN A N 1
ATOM 693 C CA . GLN A 1 88 ? -4.452 0.303 7.517 1.00 91.75 88 GLN A CA 1
ATOM 694 C C . GLN A 1 88 ? -5.877 -0.248 7.393 1.00 91.75 88 GLN A C 1
ATOM 696 O O . GLN A 1 88 ? -6.819 0.367 7.889 1.00 91.75 88 GLN A O 1
ATOM 701 N N . ASN A 1 89 ? -6.037 -1.452 6.836 1.00 90.62 89 ASN A N 1
ATOM 702 C CA . ASN A 1 89 ? -7.346 -2.086 6.665 1.00 90.62 89 ASN A CA 1
ATOM 703 C C . ASN A 1 89 ? -8.047 -2.351 8.002 1.00 90.62 89 ASN A C 1
ATOM 705 O O . ASN A 1 89 ? -9.257 -2.146 8.126 1.00 90.62 89 ASN A O 1
ATOM 709 N N . SER A 1 90 ? -7.297 -2.779 9.020 1.00 95.38 90 SER A N 1
ATOM 710 C CA . SER A 1 90 ? -7.840 -3.017 10.363 1.00 95.38 90 SER A CA 1
ATOM 711 C C . SER A 1 90 ? -8.307 -1.718 11.018 1.00 95.38 90 SER A C 1
ATOM 713 O O . SER A 1 90 ? -9.389 -1.681 11.603 1.00 95.38 90 SER A O 1
ATOM 715 N N . THR A 1 91 ? -7.535 -0.641 10.862 1.00 93.69 91 THR A N 1
ATOM 716 C CA . THR A 1 91 ? -7.880 0.691 11.373 1.00 93.69 91 THR A CA 1
ATOM 717 C C . THR A 1 91 ? -9.115 1.244 10.669 1.00 93.69 91 THR A C 1
ATOM 719 O O . THR A 1 91 ? -10.073 1.634 11.334 1.00 93.69 91 THR A O 1
ATOM 722 N N . SER A 1 92 ? -9.155 1.198 9.334 1.00 90.50 92 SER A N 1
ATOM 723 C CA . SER A 1 92 ? -10.316 1.624 8.544 1.00 90.50 92 SER A CA 1
ATOM 724 C C . SER A 1 92 ? -11.574 0.846 8.922 1.00 90.50 92 SER A C 1
ATOM 726 O O . SER A 1 92 ? -12.640 1.433 9.099 1.00 90.50 92 SER A O 1
ATOM 728 N N . ARG A 1 93 ? -11.458 -0.473 9.126 1.00 93.06 93 ARG A N 1
ATOM 729 C CA . ARG A 1 93 ? -12.572 -1.309 9.588 1.00 93.06 93 ARG A CA 1
ATOM 730 C C . ARG A 1 93 ? -13.047 -0.909 10.985 1.00 93.06 93 ARG A C 1
ATOM 732 O O . ARG A 1 93 ? -14.255 -0.818 11.194 1.00 93.06 93 ARG A O 1
ATOM 739 N N . ALA A 1 94 ? -12.132 -0.672 11.924 1.00 94.88 94 ALA A N 1
ATOM 740 C CA . ALA A 1 94 ? -12.479 -0.247 13.278 1.00 94.88 94 ALA A CA 1
ATOM 741 C C . ALA A 1 94 ? -13.194 1.116 13.276 1.00 94.88 94 ALA A C 1
ATOM 743 O O . ALA A 1 94 ? -14.250 1.255 13.891 1.00 94.88 94 ALA A O 1
ATOM 744 N N . LEU A 1 95 ? -12.681 2.089 12.517 1.00 92.62 95 LEU A N 1
ATOM 745 C CA . LEU A 1 95 ? -13.302 3.408 12.358 1.00 92.62 95 LEU A CA 1
ATOM 746 C C . LEU A 1 95 ? -14.681 3.317 11.700 1.00 92.62 95 LEU A C 1
ATOM 748 O O . LEU A 1 95 ? -15.628 3.947 12.164 1.00 92.62 95 LEU A O 1
ATOM 752 N N . HIS A 1 96 ? -14.828 2.489 10.662 1.00 90.94 96 HIS A N 1
ATOM 753 C CA . HIS A 1 96 ? -16.117 2.255 10.016 1.00 90.94 96 HIS A CA 1
ATOM 754 C C . HIS A 1 96 ? -17.141 1.665 10.996 1.00 90.94 96 HIS A C 1
ATOM 756 O O . HIS A 1 96 ? -18.291 2.099 11.033 1.00 90.94 96 HIS A O 1
ATOM 762 N N . GLN A 1 97 ? -16.735 0.704 11.830 1.00 93.25 97 GLN A N 1
ATOM 763 C CA . GLN A 1 97 ? -17.600 0.115 12.857 1.00 93.25 97 GLN A CA 1
ATOM 764 C C . GLN A 1 97 ? -17.994 1.129 13.940 1.00 93.25 97 GLN A C 1
ATOM 766 O O . GLN A 1 97 ? -19.149 1.144 14.360 1.00 93.25 97 GLN A O 1
ATOM 771 N N . GLN A 1 98 ? -17.073 2.002 14.355 1.00 87.94 98 GLN A N 1
ATOM 772 C CA . GLN A 1 98 ? -17.356 3.073 15.314 1.00 87.94 98 GLN A CA 1
ATOM 773 C C . GLN A 1 98 ? -18.308 4.127 14.734 1.00 87.94 98 GLN A C 1
ATOM 775 O O . GLN A 1 98 ? -19.280 4.492 15.388 1.00 87.94 98 GLN A O 1
ATOM 780 N N . GLY A 1 99 ? -18.076 4.569 13.495 1.00 76.31 99 GLY A N 1
ATOM 781 C CA . GLY A 1 99 ? -18.922 5.549 12.807 1.00 76.31 99 GLY A CA 1
ATOM 782 C C . GLY A 1 99 ? -20.306 5.017 12.414 1.00 76.31 99 GLY A C 1
ATOM 783 O O . GLY A 1 99 ? -21.246 5.796 12.280 1.00 76.31 99 GLY A O 1
ATOM 784 N N . THR A 1 100 ? -20.447 3.696 12.273 1.00 62.91 100 THR A N 1
ATOM 785 C CA . THR A 1 100 ? -21.732 3.015 12.019 1.00 62.91 100 THR A CA 1
ATOM 786 C C . THR A 1 100 ? -22.487 2.698 13.316 1.00 62.91 100 THR A C 1
ATOM 788 O O . THR A 1 100 ? -23.638 2.270 13.267 1.00 62.91 100 THR A O 1
ATOM 791 N N . SER A 1 101 ? -21.880 2.910 14.490 1.00 51.69 101 SER A N 1
ATOM 792 C CA . SER A 1 101 ? -22.538 2.666 15.773 1.00 51.69 101 SER A CA 1
ATOM 793 C C . SER A 1 101 ? -23.640 3.716 16.009 1.00 51.69 101 SER A C 1
ATOM 795 O O . SER A 1 101 ? -23.333 4.902 16.146 1.00 51.69 101 SER A O 1
ATOM 797 N N . PRO A 1 102 ? -24.931 3.335 16.077 1.00 54.59 102 PRO A N 1
ATOM 798 C CA . PRO A 1 102 ? -26.055 4.280 16.100 1.00 54.59 102 PRO A CA 1
ATOM 799 C C . PRO A 1 102 ? -26.224 5.051 17.425 1.00 54.59 102 PRO A C 1
ATOM 801 O O . PRO A 1 102 ? -27.225 5.738 17.606 1.00 54.59 102 PRO A O 1
ATOM 804 N N . LEU A 1 103 ? -25.274 4.960 18.360 1.00 54.41 103 LEU A N 1
ATOM 805 C CA . LEU A 1 103 ? -25.408 5.492 19.723 1.00 54.41 103 LEU A CA 1
ATOM 806 C C . LEU A 1 103 ? -24.712 6.842 19.968 1.00 54.41 103 LEU A C 1
ATOM 808 O O . LEU A 1 103 ? -24.764 7.347 21.083 1.00 54.41 103 LEU A O 1
ATOM 812 N N . ILE A 1 104 ? -24.102 7.460 18.950 1.00 54.97 104 ILE A N 1
ATOM 813 C CA . ILE A 1 104 ? -23.453 8.781 19.067 1.00 54.97 104 ILE A CA 1
ATOM 814 C C . ILE A 1 104 ? -24.046 9.748 18.029 1.00 54.97 104 ILE A C 1
ATOM 816 O O . ILE A 1 104 ? -23.358 10.245 17.144 1.00 54.97 104 ILE A O 1
ATOM 820 N N . ARG A 1 105 ? -25.363 9.978 18.073 1.00 50.25 105 ARG A N 1
ATOM 821 C CA . ARG A 1 105 ? -26.010 11.069 17.309 1.00 50.25 105 ARG A CA 1
ATOM 822 C C . ARG A 1 105 ? -27.052 11.874 18.090 1.00 50.25 105 ARG A C 1
ATOM 824 O O . ARG A 1 105 ? -27.769 12.668 17.494 1.00 50.25 105 ARG A O 1
ATOM 831 N N . THR A 1 106 ? -27.103 11.733 19.412 1.00 52.28 106 THR A N 1
ATOM 832 C CA . THR A 1 106 ? -27.959 12.564 20.270 1.00 52.28 106 THR A CA 1
ATOM 833 C C . THR A 1 106 ? -27.223 12.947 21.548 1.00 52.28 106 THR A C 1
ATOM 835 O O . THR A 1 106 ? -27.170 12.154 22.487 1.00 52.28 106 THR A O 1
ATOM 838 N N . ALA A 1 107 ? -26.662 14.152 21.558 1.00 41.22 107 ALA A N 1
ATOM 839 C CA . ALA A 1 107 ? -26.508 15.018 22.725 1.00 41.22 107 ALA A CA 1
ATOM 840 C C . ALA A 1 107 ? -26.291 16.446 22.217 1.00 41.22 107 ALA A C 1
ATOM 842 O O . ALA A 1 107 ? -25.420 16.610 21.333 1.00 41.22 107 ALA A O 1
#

Sequence (107 aa):
MSTESPSGRQAGKASARPVESDEERGFHRAEHLQQIPEFTRTHQLVYPYRSDAESGHSQLDASLWNRRLISYGVEAQQLLTLGFVLAQNSTSRALHQQGTSPLIRTA

Secondary structure (DSSP, 8-state):
---------PPP---PPP---HHHHTS-GGGG--SS-TTSHHHHHHGGGHHHHHHHHHHHHHHSGGG--S-SSHHHHHHHHHHHHHHHHHHHHHHHHHHT-TTSS--

Organism: NCBI:txid700599